Protein AF-A0A5S3YV05-F1 (afdb_monomer_lite)

Secondary structure (DSSP, 8-state):
-----PEEEEEE-------TT-EEEEEEEETTEE-GGG-EEEE--SGGGGSHHHHHHHHHHHHHHH-TTEEESEEETTEEE--SS-EEEEE-GGG---EEEEEEE-S--------------BTTSSGGG--TT-EEEETTTTEEEEEPSTTTHHHHT--SSTT-TTTSTTHHHHEEE-

Sequence (178 aa):
MILDEWQQISVLKQNRQLYVGDNVTAHFFTQEGEVEALQLNLNIAYNAMQTSQYWTRELANLINFHLPLVKVGKKALLGWEVGYGELPVFSHPSSGITQFELSYQCTAKPKARNSEAHTQNIYPQQPQNYQPGTKVWHQGTGRYYKCKAWPFSEYCRDISGDFEPGIGAMWEMAWEVC

Organism: NCBI:txid161398

Foldseek 3Di:
DDPDDWDFQFKLALPAFDDQQKKKKKWWAAPVGTDPVLIDIDGRHDDVCRGSQNVSLVVQVRNVVPPVQKHWADQDPVGHDRDTGIITITGHVVVNTRHMDMDMDDPPDPPPDDDDDDDQQAPPPPQVPQAQQDWHQYPVVRFIKGFHHPPLSVCSSDPPQLCRCPGHVNVVSTIDTD

Radius of gyration: 21.07 Å; chains: 1; bounding box: 61×34×48 Å

InterPro domains:
  IPR041029 N-acetylglucosamine binding protein A domain 2 [PF18416] (6-102)

Structure (mmCIF, N/CA/C/O backbone):
data_AF-A0A5S3YV05-F1
#
_entry.id   AF-A0A5S3YV05-F1
#
loop_
_atom_site.group_PDB
_atom_site.id
_atom_site.type_symbol
_atom_site.label_atom_id
_atom_site.label_alt_id
_atom_site.label_comp_id
_atom_site.label_asym_id
_atom_site.label_entity_id
_atom_site.label_seq_id
_atom_site.pdbx_PDB_ins_code
_atom_site.Cartn_x
_atom_site.Cartn_y
_atom_site.Cartn_z
_atom_site.occupancy
_atom_site.B_iso_or_equiv
_atom_site.auth_seq_id
_atom_site.auth_comp_id
_atom_site.auth_asym_id
_atom_site.auth_atom_id
_atom_site.pdbx_PDB_model_num
ATOM 1 N N . MET A 1 1 ? -28.454 10.988 23.174 1.00 36.25 1 MET A N 1
ATOM 2 C CA . MET A 1 1 ? -28.187 10.586 21.777 1.00 36.25 1 MET A CA 1
ATOM 3 C C . MET A 1 1 ? -26.715 10.818 21.527 1.00 36.25 1 MET A C 1
ATOM 5 O O . MET A 1 1 ? -26.320 11.967 21.429 1.00 36.25 1 MET A O 1
ATOM 9 N N . ILE A 1 2 ? -25.908 9.762 21.529 1.00 50.00 2 ILE A N 1
ATOM 10 C CA . ILE A 1 2 ? -24.488 9.838 21.172 1.00 50.00 2 ILE A CA 1
ATOM 11 C C . ILE A 1 2 ? -24.358 8.865 20.010 1.00 50.00 2 ILE A C 1
ATOM 13 O O . ILE A 1 2 ? -24.287 7.657 20.206 1.00 50.00 2 ILE A O 1
ATOM 17 N N . LEU A 1 3 ? -24.548 9.385 18.803 1.00 46.81 3 LEU A N 1
ATOM 18 C CA . LEU A 1 3 ? -24.515 8.617 17.568 1.00 46.81 3 LEU A CA 1
ATOM 19 C C . LEU A 1 3 ? -23.319 9.142 16.783 1.00 46.81 3 LEU A C 1
ATOM 21 O O . LEU A 1 3 ? -23.336 10.292 16.351 1.00 46.81 3 LEU A O 1
ATOM 25 N N . ASP A 1 4 ? -22.330 8.268 16.596 1.00 66.81 4 ASP A N 1
ATOM 26 C CA . ASP A 1 4 ? -21.280 8.380 15.577 1.00 66.81 4 ASP A CA 1
ATOM 27 C C . ASP A 1 4 ? -19.959 9.076 15.974 1.00 66.81 4 ASP A C 1
ATOM 29 O O . ASP A 1 4 ? -19.359 9.796 15.169 1.00 66.81 4 ASP A O 1
ATOM 33 N N . GLU A 1 5 ? -19.457 8.827 17.190 1.00 80.50 5 GLU A N 1
ATOM 34 C CA . GLU A 1 5 ? -18.072 9.174 17.546 1.00 80.50 5 GLU A CA 1
ATOM 35 C C . GLU A 1 5 ? -17.100 8.126 16.999 1.00 80.50 5 GLU A C 1
ATOM 37 O O . GLU A 1 5 ? -16.820 7.105 17.619 1.00 80.50 5 GLU A O 1
ATOM 42 N N . TRP A 1 6 ? -16.587 8.388 15.802 1.00 92.19 6 TRP A N 1
ATOM 43 C CA . TRP A 1 6 ? -15.417 7.703 15.267 1.00 92.19 6 TRP A CA 1
ATOM 44 C C . TRP A 1 6 ? -14.152 8.309 15.868 1.00 92.19 6 TRP A C 1
ATOM 46 O O . TRP A 1 6 ? -13.982 9.529 15.853 1.00 92.19 6 TRP A O 1
ATOM 56 N N . GLN A 1 7 ? -13.241 7.469 16.350 1.00 93.50 7 GLN A N 1
ATOM 57 C CA . GLN A 1 7 ? -11.974 7.918 16.915 1.00 93.50 7 GLN A CA 1
ATOM 58 C C . GLN A 1 7 ? -10.876 7.849 15.861 1.00 93.50 7 GLN A C 1
ATOM 60 O O . GLN A 1 7 ? -10.674 6.807 15.242 1.00 93.50 7 GLN A O 1
ATOM 65 N N . GLN A 1 8 ? -10.134 8.940 15.673 1.00 95.25 8 GLN A N 1
ATOM 66 C CA . GLN A 1 8 ? -8.934 8.906 14.844 1.00 95.25 8 GLN A CA 1
ATOM 67 C C . GLN A 1 8 ? -7.830 8.147 15.587 1.00 95.25 8 GLN A C 1
ATOM 69 O O . GLN A 1 8 ? -7.413 8.558 16.668 1.00 95.25 8 GLN A O 1
ATOM 74 N N . ILE A 1 9 ? -7.348 7.057 14.995 1.00 95.94 9 ILE A N 1
ATOM 75 C CA . ILE A 1 9 ? -6.298 6.203 15.570 1.00 95.94 9 ILE A CA 1
ATOM 76 C C . ILE A 1 9 ? -4.941 6.407 14.895 1.00 95.94 9 ILE A C 1
ATOM 78 O O . ILE A 1 9 ? -3.906 6.106 15.480 1.00 95.94 9 ILE A O 1
ATOM 82 N N . SER A 1 10 ? -4.922 6.904 13.654 1.00 95.56 10 SER A N 1
ATOM 83 C CA . SER A 1 10 ? -3.682 7.123 12.906 1.00 95.56 10 SER A CA 1
ATOM 84 C C . SER A 1 10 ? -3.892 8.056 11.708 1.00 95.56 10 SER A C 1
ATOM 86 O O . SER A 1 10 ? -4.988 8.569 11.464 1.00 95.56 10 SER A O 1
ATOM 88 N N . VAL A 1 11 ? -2.823 8.275 10.946 1.00 94.69 11 VAL A N 1
ATOM 89 C CA . VAL A 1 11 ? -2.841 8.903 9.622 1.00 94.69 11 VAL A CA 1
ATOM 90 C C . VAL A 1 11 ? -2.029 8.029 8.674 1.00 94.69 11 VAL A C 1
ATOM 92 O O . VAL A 1 11 ? -0.845 7.776 8.906 1.00 94.69 11 VAL A O 1
ATOM 95 N N . LEU A 1 12 ? -2.653 7.589 7.584 1.00 93.25 12 LEU A N 1
ATOM 96 C CA . LEU A 1 12 ? -1.990 6.882 6.500 1.00 93.25 12 LEU A CA 1
ATOM 97 C C . LEU A 1 12 ? -1.134 7.878 5.702 1.00 93.25 12 LEU A C 1
ATOM 99 O O . LEU A 1 12 ? -1.637 8.699 4.932 1.00 93.25 12 LEU A O 1
ATOM 103 N N . LYS A 1 13 ? 0.181 7.832 5.936 1.00 86.69 13 LYS A N 1
ATOM 104 C CA . LYS A 1 13 ? 1.150 8.781 5.372 1.00 86.69 13 LYS A CA 1
ATOM 105 C C . LYS A 1 13 ? 1.478 8.460 3.915 1.00 86.69 13 LYS A C 1
ATOM 107 O O . LYS A 1 13 ? 1.810 7.330 3.574 1.00 86.69 13 LYS A O 1
ATOM 112 N N . GLN A 1 14 ? 1.496 9.492 3.074 1.00 85.56 14 GLN A N 1
ATOM 113 C CA . GLN A 1 14 ? 1.828 9.401 1.647 1.00 85.56 14 GLN A CA 1
ATOM 114 C C . GLN A 1 14 ? 3.303 9.731 1.364 1.00 85.56 14 GLN A C 1
ATOM 116 O O . GLN A 1 14 ? 3.615 10.482 0.444 1.00 85.56 14 GLN A O 1
ATOM 121 N N . ASN A 1 15 ? 4.235 9.194 2.150 1.00 80.88 15 ASN A N 1
ATOM 122 C CA . ASN A 1 15 ? 5.655 9.577 2.093 1.00 80.88 15 ASN A CA 1
ATOM 123 C C . ASN A 1 15 ? 6.603 8.462 1.626 1.00 80.88 15 ASN A C 1
ATOM 125 O O . ASN A 1 15 ? 7.812 8.679 1.573 1.00 80.88 15 ASN A O 1
ATOM 129 N N . ARG A 1 16 ? 6.081 7.273 1.307 1.00 80.19 16 ARG A N 1
ATOM 130 C CA . ARG A 1 16 ? 6.894 6.123 0.905 1.00 80.19 16 ARG A CA 1
ATOM 131 C C . ARG A 1 16 ? 6.580 5.703 -0.522 1.00 80.19 16 ARG A C 1
ATOM 133 O O . ARG A 1 16 ? 5.457 5.308 -0.828 1.00 80.19 16 ARG A O 1
ATOM 140 N N . GLN A 1 17 ? 7.592 5.773 -1.376 1.00 80.00 17 GLN A N 1
ATOM 141 C CA . GLN A 1 17 ? 7.554 5.137 -2.685 1.00 80.00 17 GLN A CA 1
ATOM 142 C C . GLN A 1 17 ? 7.724 3.627 -2.516 1.00 80.00 17 GLN A C 1
ATOM 144 O O . GLN A 1 17 ? 8.589 3.173 -1.761 1.00 80.00 17 GLN A O 1
ATOM 149 N N . LEU A 1 18 ? 6.884 2.872 -3.214 1.00 83.81 18 LEU A N 1
ATOM 150 C CA . LEU A 1 18 ? 6.936 1.416 -3.286 1.00 83.81 18 LEU A CA 1
ATOM 151 C C . LEU A 1 18 ? 7.159 0.992 -4.728 1.00 83.81 18 LEU A C 1
ATOM 153 O O . LEU A 1 18 ? 7.133 1.824 -5.629 1.00 83.81 18 LEU A O 1
ATOM 157 N N . TYR A 1 19 ? 7.425 -0.286 -4.941 1.00 78.00 19 TYR A N 1
ATOM 158 C CA . TYR A 1 19 ? 7.817 -0.801 -6.243 1.00 78.00 19 TYR A CA 1
ATOM 159 C C . TYR A 1 19 ? 6.986 -2.015 -6.596 1.00 78.00 19 TYR A C 1
ATOM 161 O O . TYR A 1 19 ? 6.478 -2.707 -5.716 1.00 78.00 19 TYR A O 1
ATOM 169 N N . VAL A 1 20 ? 6.835 -2.258 -7.895 1.00 79.69 20 VAL A N 1
ATOM 170 C CA . VAL A 1 20 ? 6.055 -3.396 -8.376 1.00 79.69 20 VAL A CA 1
ATOM 171 C C . VAL A 1 20 ? 6.593 -4.695 -7.774 1.00 79.69 20 VAL A C 1
ATOM 173 O O . VAL A 1 20 ? 7.797 -4.946 -7.765 1.00 79.69 20 VAL A O 1
ATOM 176 N N . GLY A 1 21 ? 5.684 -5.502 -7.238 1.00 75.94 21 GLY A N 1
ATOM 177 C CA . GLY A 1 21 ? 5.967 -6.712 -6.481 1.00 75.94 21 GLY A CA 1
ATOM 178 C C . GLY A 1 21 ? 5.927 -6.522 -4.964 1.00 75.94 21 GLY A C 1
ATOM 179 O O . GLY A 1 21 ? 5.585 -7.483 -4.280 1.00 75.94 21 GLY A O 1
ATOM 180 N N . ASP A 1 22 ? 6.203 -5.327 -4.431 1.00 84.62 22 ASP A N 1
ATOM 181 C CA . ASP A 1 22 ? 6.125 -5.080 -2.986 1.00 84.62 22 ASP A CA 1
ATOM 182 C C . ASP A 1 22 ? 4.717 -5.404 -2.454 1.00 84.62 22 ASP A C 1
ATOM 184 O O . ASP A 1 22 ? 3.709 -5.181 -3.129 1.00 84.62 22 ASP A O 1
ATOM 188 N N . ASN A 1 23 ? 4.643 -5.901 -1.220 1.00 88.31 23 ASN A N 1
ATOM 189 C CA . ASN A 1 23 ? 3.383 -6.045 -0.495 1.00 88.31 23 ASN A CA 1
ATOM 190 C C . ASN A 1 23 ? 3.351 -5.097 0.700 1.00 88.31 23 ASN A C 1
ATOM 192 O O . ASN A 1 23 ? 4.313 -5.006 1.468 1.00 88.31 23 ASN A O 1
ATOM 196 N N . VAL A 1 24 ? 2.221 -4.422 0.875 1.00 94.56 24 VAL A N 1
ATOM 197 C CA . VAL A 1 24 ? 1.905 -3.624 2.060 1.00 94.56 24 VAL A CA 1
ATOM 198 C C . VAL A 1 24 ? 0.852 -4.371 2.855 1.00 94.56 24 VAL A C 1
ATOM 200 O O . VAL A 1 24 ? -0.216 -4.656 2.322 1.00 94.56 24 VAL A O 1
ATOM 203 N N . THR A 1 25 ? 1.126 -4.659 4.123 1.00 96.50 25 THR A N 1
ATOM 204 C CA . THR A 1 25 ? 0.118 -5.226 5.026 1.00 96.50 25 THR A CA 1
ATOM 205 C C . THR A 1 25 ? -0.360 -4.151 5.990 1.00 96.50 25 THR A C 1
ATOM 207 O O . THR A 1 25 ? 0.456 -3.497 6.639 1.00 96.50 25 THR A O 1
ATOM 210 N N . ALA A 1 26 ? -1.674 -3.964 6.072 1.00 97.81 26 ALA A N 1
ATOM 211 C CA . ALA A 1 26 ? -2.331 -3.185 7.111 1.00 97.81 26 ALA A CA 1
ATOM 212 C C . ALA A 1 26 ? -2.589 -4.067 8.333 1.00 97.81 26 ALA A C 1
ATOM 214 O O . ALA A 1 26 ? -3.220 -5.115 8.210 1.00 97.81 26 ALA A O 1
ATOM 215 N N . HIS A 1 27 ? -2.122 -3.613 9.492 1.00 98.00 27 HIS A N 1
ATOM 216 C CA . HIS A 1 27 ? -2.258 -4.280 10.782 1.00 98.00 27 HIS A CA 1
ATOM 217 C C . HIS A 1 27 ? -3.146 -3.447 11.704 1.00 98.00 27 HIS A C 1
ATOM 219 O O . HIS A 1 27 ? -3.032 -2.217 11.739 1.00 98.00 27 HIS A O 1
ATOM 225 N N . PHE A 1 28 ? -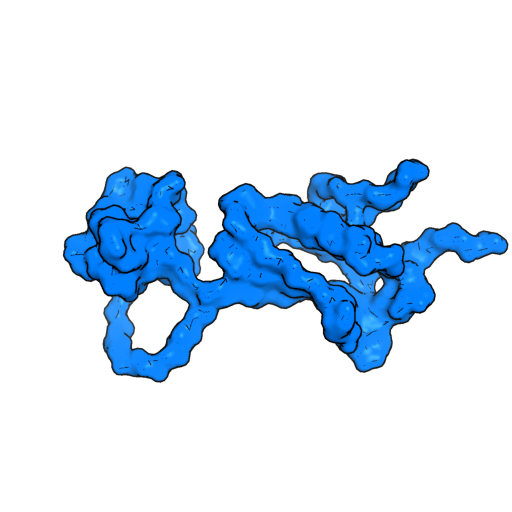4.007 -4.118 12.466 1.00 97.94 28 PHE A N 1
ATOM 226 C CA . PHE A 1 28 ? -4.937 -3.490 13.400 1.00 97.94 28 PHE A CA 1
ATOM 227 C C . PHE A 1 28 ? -4.796 -4.121 14.777 1.00 97.94 28 PHE A C 1
ATOM 229 O O . PHE A 1 28 ? -4.719 -5.343 14.905 1.00 97.94 28 PHE A O 1
ATOM 236 N N . PHE A 1 29 ? -4.783 -3.275 15.802 1.00 98.12 29 PHE A N 1
ATOM 237 C CA . PHE A 1 29 ? -4.514 -3.688 17.173 1.00 98.12 29 PHE A CA 1
ATOM 238 C C . PHE A 1 29 ? -5.624 -3.220 18.104 1.00 98.12 29 PHE A C 1
ATOM 240 O O . PHE A 1 29 ? -6.173 -2.127 17.949 1.00 98.12 29 PHE A O 1
ATOM 247 N N . THR A 1 30 ? -5.914 -4.069 19.078 1.00 97.12 30 THR A N 1
ATOM 248 C CA . THR A 1 30 ? -6.770 -3.811 20.238 1.00 97.12 30 THR A CA 1
ATOM 249 C C . THR A 1 30 ? -5.890 -3.657 21.481 1.00 97.12 30 THR A C 1
ATOM 251 O O . THR A 1 30 ? -4.660 -3.660 21.380 1.00 97.12 30 THR A O 1
ATOM 254 N N . GLN A 1 31 ? -6.483 -3.537 22.670 1.00 95.56 31 GLN A N 1
ATOM 255 C CA . GLN A 1 31 ? -5.700 -3.532 23.913 1.00 95.56 31 GLN A CA 1
ATOM 256 C C . GLN A 1 31 ? -5.025 -4.887 24.173 1.00 95.56 31 GLN A C 1
ATOM 258 O O . GLN A 1 31 ? -3.985 -4.946 24.825 1.00 95.56 31 GLN A O 1
ATOM 263 N N . GLU A 1 32 ? -5.589 -5.961 23.627 1.00 95.69 32 GLU A N 1
ATOM 264 C CA . GLU A 1 32 ? -5.102 -7.333 23.735 1.00 95.69 32 GLU A CA 1
ATOM 265 C C . GLU A 1 32 ? -3.962 -7.644 22.750 1.00 95.69 32 GLU A C 1
ATOM 267 O O . GLU A 1 32 ? -3.313 -8.683 22.866 1.00 95.69 32 GLU A O 1
ATOM 272 N N . GLY A 1 33 ? -3.695 -6.742 21.801 1.00 96.12 33 GLY A N 1
ATOM 273 C CA . GLY A 1 33 ? -2.671 -6.894 20.774 1.00 96.12 33 GLY A CA 1
ATOM 274 C C . GLY A 1 33 ? -3.245 -6.951 19.362 1.00 96.12 33 GLY A C 1
ATOM 275 O O . GLY A 1 33 ? -4.336 -6.444 19.083 1.00 96.12 33 GLY A O 1
ATOM 276 N N . GLU A 1 34 ? -2.465 -7.520 18.445 1.00 97.50 34 GLU A N 1
ATOM 277 C CA . GLU A 1 34 ? -2.820 -7.584 17.031 1.00 97.50 34 GLU A CA 1
ATOM 278 C C . GLU A 1 34 ? -4.007 -8.516 16.778 1.00 97.50 34 GLU A C 1
ATOM 280 O O . GLU A 1 34 ? -4.074 -9.623 17.310 1.00 97.50 34 GLU A O 1
ATOM 285 N N . VAL A 1 35 ? -4.918 -8.095 15.901 1.00 97.19 35 VAL A N 1
ATOM 286 C CA . VAL A 1 35 ? -6.006 -8.942 15.412 1.00 97.19 35 VAL A CA 1
ATOM 287 C C . VAL A 1 35 ? -5.667 -9.422 14.003 1.00 97.19 35 VAL A C 1
ATOM 289 O O . VAL A 1 35 ? -6.056 -8.800 13.014 1.00 97.19 35 VAL A O 1
ATOM 292 N N . GLU A 1 36 ? -4.953 -10.546 13.900 1.00 95.25 36 GLU A N 1
ATOM 293 C CA . GLU A 1 36 ? -4.469 -11.097 12.619 1.00 95.25 36 GLU A CA 1
ATOM 294 C C . GLU A 1 36 ? -5.584 -11.278 11.574 1.00 95.25 36 GLU A C 1
ATOM 296 O O . GLU A 1 36 ? -5.380 -11.035 10.387 1.00 95.25 36 GLU A O 1
ATOM 301 N N . ALA A 1 37 ? -6.796 -11.632 12.014 1.00 94.88 37 ALA A N 1
ATOM 302 C CA . ALA A 1 37 ? -7.958 -11.811 11.141 1.00 94.88 37 ALA A CA 1
ATOM 303 C C . ALA A 1 37 ? -8.409 -10.525 10.415 1.00 94.88 37 ALA A C 1
ATOM 305 O O . ALA A 1 37 ? -9.191 -10.608 9.469 1.00 94.88 37 ALA A O 1
ATOM 306 N N . LEU A 1 38 ? -7.950 -9.347 10.854 1.00 96.56 38 LEU A N 1
ATOM 307 C CA . LEU A 1 38 ? -8.251 -8.056 10.228 1.00 96.56 38 LEU A CA 1
ATOM 308 C C . LEU A 1 38 ? -7.137 -7.565 9.297 1.00 96.56 38 LEU A C 1
ATOM 310 O O . LEU A 1 38 ? -7.269 -6.483 8.721 1.00 96.56 38 LEU A O 1
ATOM 314 N N . GLN A 1 39 ? -6.046 -8.321 9.145 1.00 97.56 39 GLN A N 1
ATOM 315 C CA . GLN A 1 39 ? -4.966 -7.934 8.248 1.00 97.56 39 GLN A CA 1
ATOM 316 C C . GLN A 1 39 ? -5.451 -7.849 6.800 1.00 97.56 39 GLN A C 1
ATOM 318 O O . GLN A 1 39 ? -6.141 -8.735 6.295 1.00 97.56 39 GLN A O 1
ATOM 323 N N . LEU A 1 40 ? -5.020 -6.801 6.101 1.00 97.62 40 LEU A N 1
ATOM 324 C CA . LEU A 1 40 ? -5.272 -6.631 4.671 1.00 97.62 40 LEU A CA 1
ATOM 325 C C . LEU A 1 40 ? -3.950 -6.461 3.936 1.00 97.62 40 LEU A C 1
ATOM 327 O O . LEU A 1 40 ? -3.124 -5.641 4.330 1.00 97.62 40 LEU A O 1
ATOM 331 N N . ASN A 1 41 ? -3.760 -7.220 2.859 1.00 95.81 41 ASN A N 1
ATOM 332 C CA . ASN A 1 41 ? -2.568 -7.148 2.021 1.00 95.81 41 ASN A CA 1
ATOM 333 C C . ASN A 1 41 ? -2.875 -6.437 0.700 1.00 95.81 41 ASN A C 1
ATOM 335 O O . ASN A 1 41 ? -3.808 -6.809 -0.010 1.00 95.81 41 ASN A O 1
ATOM 339 N N . LEU A 1 42 ? -2.052 -5.450 0.357 1.00 95.88 42 LEU A N 1
ATOM 340 C CA . LEU A 1 42 ? -2.055 -4.774 -0.932 1.00 95.88 42 LEU A CA 1
ATOM 341 C C . LEU A 1 42 ? -0.759 -5.092 -1.674 1.00 95.88 42 LEU A C 1
ATOM 343 O O . LEU A 1 42 ? 0.323 -4.694 -1.241 1.00 95.88 42 LEU A O 1
ATOM 347 N N . ASN A 1 43 ? -0.883 -5.760 -2.818 1.00 92.56 43 ASN A N 1
ATOM 348 C CA . ASN A 1 43 ? 0.227 -5.956 -3.740 1.00 92.56 43 ASN A CA 1
ATOM 349 C C . ASN A 1 43 ? 0.378 -4.747 -4.669 1.00 92.56 43 ASN A C 1
ATOM 351 O O . ASN A 1 43 ? -0.593 -4.295 -5.277 1.00 92.56 43 ASN A O 1
ATOM 355 N N . ILE A 1 44 ? 1.601 -4.242 -4.810 1.00 88.81 44 ILE A N 1
ATOM 356 C CA . ILE A 1 44 ? 1.925 -3.206 -5.789 1.00 88.81 44 ILE A CA 1
ATOM 357 C C . ILE A 1 44 ? 2.073 -3.886 -7.150 1.00 88.81 44 ILE A C 1
ATOM 359 O O . ILE A 1 44 ? 3.127 -4.419 -7.477 1.00 88.81 44 ILE A O 1
ATOM 363 N N . ALA A 1 45 ? 1.002 -3.904 -7.939 1.00 81.75 45 ALA A N 1
ATOM 364 C CA . ALA A 1 45 ? 0.951 -4.713 -9.158 1.00 81.75 45 ALA A CA 1
ATOM 365 C C . ALA A 1 45 ? 1.394 -3.971 -10.435 1.00 81.75 45 ALA A C 1
ATOM 367 O O . ALA A 1 45 ? 1.724 -4.614 -11.427 1.00 81.75 45 ALA A O 1
ATOM 368 N N . TYR A 1 46 ? 1.389 -2.633 -10.443 1.00 78.38 46 TYR A N 1
ATOM 369 C CA . TYR A 1 46 ? 1.691 -1.832 -11.639 1.00 78.38 46 TYR A CA 1
ATOM 370 C C . TYR A 1 46 ? 2.302 -0.461 -11.316 1.00 78.38 46 TYR A C 1
ATOM 372 O O . TYR A 1 46 ? 2.194 0.048 -10.201 1.00 78.38 46 TYR A O 1
ATOM 380 N N . ASN A 1 47 ? 2.915 0.165 -12.326 1.00 73.44 47 ASN A N 1
ATOM 381 C CA . ASN A 1 47 ? 3.766 1.353 -12.181 1.00 73.44 47 ASN A CA 1
ATOM 382 C C . ASN A 1 47 ? 3.110 2.552 -11.503 1.00 73.44 47 ASN A C 1
ATOM 384 O O . ASN A 1 47 ? 3.743 3.201 -10.675 1.00 73.44 47 ASN A O 1
ATOM 388 N N . ALA A 1 48 ? 1.838 2.830 -11.786 1.00 80.00 48 ALA A N 1
ATOM 389 C CA . ALA A 1 48 ? 1.160 3.939 -11.123 1.00 80.00 48 ALA A CA 1
ATOM 390 C C . ALA A 1 48 ? 1.072 3.728 -9.600 1.00 80.00 48 ALA A C 1
ATOM 392 O O . ALA A 1 48 ? 1.238 4.684 -8.854 1.00 80.00 48 ALA A O 1
ATOM 393 N N . MET A 1 49 ? 0.922 2.493 -9.104 1.00 84.06 49 MET A N 1
ATOM 394 C CA . MET A 1 49 ? 0.892 2.232 -7.657 1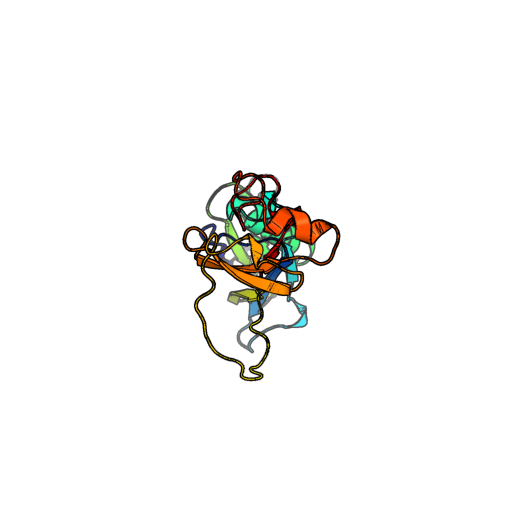.00 84.06 49 MET A CA 1
ATOM 395 C C . MET A 1 49 ? 2.233 2.479 -6.961 1.00 84.06 49 MET A C 1
ATOM 397 O O . MET A 1 49 ? 2.270 2.535 -5.739 1.00 84.06 49 MET A O 1
ATOM 401 N N . GLN A 1 50 ? 3.335 2.652 -7.690 1.00 83.44 50 GLN A N 1
ATOM 402 C CA . GLN A 1 50 ? 4.627 2.927 -7.068 1.00 83.44 50 GLN A CA 1
ATOM 403 C C . GLN A 1 50 ? 4.635 4.278 -6.333 1.00 83.44 50 GLN A C 1
ATOM 405 O O . GLN A 1 50 ? 5.251 4.421 -5.272 1.00 83.44 50 GLN A O 1
ATOM 410 N N . THR A 1 51 ? 3.910 5.279 -6.850 1.00 85.19 51 THR A N 1
ATOM 411 C CA . THR A 1 51 ? 3.790 6.584 -6.185 1.00 85.19 51 THR A CA 1
ATOM 412 C C . THR A 1 51 ? 2.944 6.474 -4.922 1.00 85.19 51 THR A C 1
ATOM 414 O O . THR A 1 51 ? 1.847 5.912 -4.940 1.00 85.19 51 THR A O 1
ATOM 417 N N . SER A 1 52 ? 3.415 7.102 -3.843 1.00 88.12 52 SER A N 1
ATOM 418 C CA . SER A 1 52 ? 2.786 7.048 -2.521 1.00 88.12 52 SER A CA 1
ATOM 419 C C . SER A 1 52 ? 1.293 7.365 -2.523 1.00 88.12 52 SER A C 1
ATOM 421 O O . SER A 1 52 ? 0.506 6.653 -1.903 1.00 88.12 52 SER A O 1
ATOM 423 N N . GLN A 1 53 ? 0.885 8.388 -3.269 1.00 90.31 53 GLN A N 1
ATOM 424 C CA . GLN A 1 53 ? -0.512 8.805 -3.379 1.00 90.31 53 GLN A CA 1
ATOM 425 C C . GLN A 1 53 ? -1.442 7.720 -3.945 1.00 90.31 53 GLN A C 1
ATOM 427 O O . GLN A 1 53 ? -2.606 7.654 -3.562 1.00 90.31 53 GLN A O 1
ATOM 432 N N . TYR A 1 54 ? -0.950 6.871 -4.853 1.00 91.88 54 TYR A N 1
ATOM 433 C CA . TYR A 1 54 ? -1.785 5.889 -5.540 1.00 91.88 54 TYR A CA 1
ATOM 434 C C . TYR A 1 54 ? -1.981 4.640 -4.686 1.00 91.88 54 TYR A C 1
ATOM 436 O O . TYR A 1 54 ? -3.125 4.261 -4.439 1.00 91.88 54 TYR A O 1
ATOM 444 N N . TRP A 1 55 ? -0.908 4.033 -4.165 1.00 92.69 55 TRP A N 1
ATOM 445 C CA . TRP A 1 55 ? -1.077 2.836 -3.334 1.00 92.69 55 TRP A CA 1
ATOM 446 C C . TRP A 1 55 ? -1.750 3.141 -1.997 1.00 92.69 55 TRP A C 1
ATOM 448 O O . TRP A 1 55 ? -2.532 2.325 -1.523 1.00 92.69 55 TRP A O 1
ATOM 458 N N . THR A 1 56 ? -1.505 4.310 -1.390 1.00 95.31 56 THR A N 1
ATOM 459 C CA . THR A 1 56 ? -2.181 4.668 -0.128 1.00 95.31 56 THR A CA 1
ATOM 460 C C . THR A 1 56 ? -3.683 4.830 -0.324 1.00 95.31 56 THR A C 1
ATOM 462 O O . THR A 1 56 ? -4.460 4.412 0.531 1.00 95.31 56 THR A O 1
ATOM 465 N N . ARG A 1 57 ? -4.107 5.386 -1.464 1.00 95.31 57 ARG A N 1
ATOM 466 C CA . ARG A 1 57 ? -5.524 5.504 -1.804 1.00 95.31 57 ARG A CA 1
ATOM 467 C C . ARG A 1 57 ? -6.166 4.141 -2.037 1.00 95.31 57 ARG A C 1
ATOM 469 O O . ARG A 1 57 ? -7.259 3.909 -1.531 1.00 95.31 57 ARG A O 1
ATOM 476 N N . GLU A 1 58 ? -5.481 3.227 -2.721 1.00 95.44 58 GLU A N 1
ATOM 477 C CA . GLU A 1 58 ? -6.021 1.873 -2.878 1.00 95.44 58 GLU A CA 1
ATOM 478 C C . GLU A 1 58 ? -6.038 1.071 -1.589 1.00 95.44 58 GLU A C 1
ATOM 480 O O . GLU A 1 58 ? -7.002 0.351 -1.338 1.00 95.44 58 GLU A O 1
ATOM 485 N N . LEU A 1 59 ? -5.057 1.263 -0.709 1.00 97.00 59 LEU A N 1
ATOM 486 C CA . LEU A 1 59 ? -5.106 0.671 0.620 1.00 97.00 59 LEU A CA 1
ATOM 487 C C . LEU A 1 59 ? -6.293 1.213 1.430 1.00 97.00 59 LEU A C 1
ATOM 489 O O . LEU A 1 59 ? -6.989 0.447 2.091 1.00 97.00 59 LEU A O 1
ATOM 493 N N . ALA A 1 60 ? -6.559 2.519 1.349 1.00 97.56 60 ALA A N 1
ATOM 494 C CA . ALA A 1 60 ? -7.713 3.141 1.991 1.00 97.56 60 ALA A CA 1
ATOM 495 C C . ALA A 1 60 ? -9.044 2.581 1.464 1.00 97.56 60 ALA A C 1
ATOM 497 O O . ALA A 1 60 ? -9.925 2.253 2.259 1.00 97.56 60 ALA A O 1
ATOM 498 N N . ASN A 1 61 ? -9.179 2.417 0.144 1.00 95.94 61 ASN A N 1
ATOM 499 C CA . ASN A 1 61 ? -10.351 1.792 -0.471 1.00 95.94 61 ASN A CA 1
ATOM 500 C C . ASN A 1 61 ? -10.526 0.337 -0.012 1.00 95.94 61 ASN A C 1
ATOM 502 O O . ASN A 1 61 ? -11.629 -0.052 0.374 1.00 95.94 61 ASN A O 1
ATOM 506 N N . LEU A 1 62 ? -9.439 -0.443 0.013 1.00 97.31 62 LEU A N 1
ATOM 507 C CA . LEU A 1 62 ? -9.437 -1.832 0.473 1.00 97.31 62 LEU A CA 1
ATOM 508 C C . LEU A 1 62 ? -9.903 -1.944 1.935 1.00 97.31 62 LEU A C 1
ATOM 510 O O . LEU A 1 62 ? -10.777 -2.752 2.246 1.00 97.31 62 LEU A O 1
ATOM 514 N N . ILE A 1 63 ? -9.377 -1.087 2.818 1.00 97.62 63 ILE A N 1
ATOM 515 C CA . ILE A 1 63 ? -9.797 -1.004 4.225 1.00 97.62 63 ILE A CA 1
ATOM 516 C C . ILE A 1 63 ? -11.280 -0.638 4.326 1.00 97.62 63 ILE A C 1
ATOM 518 O O . ILE A 1 63 ? -12.037 -1.326 5.009 1.00 97.62 63 ILE A O 1
ATOM 522 N N . ASN A 1 64 ? -11.714 0.413 3.626 1.00 96.19 64 ASN A N 1
ATOM 523 C CA . ASN A 1 64 ? -13.094 0.894 3.686 1.00 96.19 64 ASN A CA 1
ATOM 524 C C . ASN A 1 64 ? -14.110 -0.152 3.225 1.00 96.19 64 ASN A C 1
ATOM 526 O O . ASN A 1 64 ? -15.222 -0.175 3.762 1.00 96.19 64 ASN A O 1
AT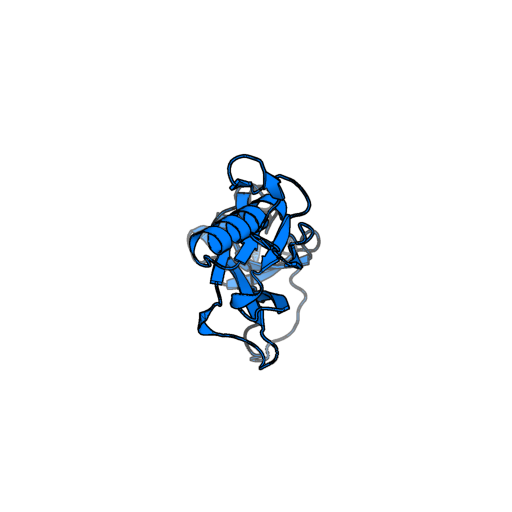OM 530 N N . PHE A 1 65 ? -13.721 -0.983 2.256 1.00 95.81 65 PHE A N 1
ATOM 531 C CA . PHE A 1 65 ? -14.538 -2.048 1.693 1.00 95.81 65 PHE A CA 1
ATOM 532 C C . PHE A 1 65 ? -14.642 -3.265 2.623 1.00 95.81 65 PHE A C 1
ATOM 534 O O . PHE A 1 65 ? -15.740 -3.777 2.827 1.00 95.81 65 PHE A O 1
ATOM 541 N N . HIS A 1 66 ? -13.530 -3.719 3.211 1.00 96.75 66 HIS A N 1
ATOM 542 C CA . HIS A 1 66 ? -13.509 -4.959 3.997 1.00 96.75 66 HIS A CA 1
ATOM 543 C C . HIS A 1 66 ? -13.782 -4.772 5.493 1.00 96.75 66 HIS A C 1
ATOM 545 O O . HIS A 1 66 ? -14.252 -5.706 6.141 1.00 96.75 66 HIS A O 1
ATOM 551 N N . LEU A 1 67 ? -13.509 -3.591 6.054 1.00 96.06 67 LEU A N 1
ATOM 552 C CA . LEU A 1 67 ? -13.622 -3.338 7.489 1.00 96.06 67 LEU A CA 1
ATOM 553 C C . LEU A 1 67 ? -14.761 -2.345 7.767 1.00 96.06 67 LEU A C 1
ATOM 555 O O . LEU A 1 67 ? -14.591 -1.133 7.618 1.00 96.06 67 LEU A O 1
ATOM 559 N N . PRO A 1 68 ? -15.951 -2.804 8.197 1.00 93.69 68 PRO A N 1
ATOM 560 C CA . PRO A 1 68 ? -17.087 -1.911 8.419 1.00 93.69 68 PRO A CA 1
ATOM 561 C C . PRO A 1 68 ? -16.852 -0.931 9.575 1.00 93.69 68 PRO A C 1
ATOM 563 O O . PRO A 1 68 ? -17.332 0.196 9.503 1.00 93.69 68 PRO A O 1
ATOM 566 N N . LEU A 1 69 ? -16.079 -1.334 10.591 1.00 95.38 69 LEU A N 1
ATOM 567 C CA . LEU A 1 69 ? -15.786 -0.546 11.796 1.00 95.38 69 LEU A CA 1
ATOM 568 C C . LEU A 1 69 ? -14.447 0.212 11.738 1.00 95.38 69 LEU A C 1
ATOM 570 O O . LEU A 1 69 ? -14.013 0.763 12.749 1.00 95.38 69 LEU A O 1
ATOM 574 N N . VAL A 1 70 ? -13.806 0.254 10.567 1.00 96.81 70 VAL A N 1
ATOM 575 C CA . VAL A 1 70 ? -12.625 1.082 10.289 1.00 96.81 70 VAL A CA 1
ATOM 576 C C . VAL A 1 70 ? -12.908 1.928 9.052 1.00 96.81 70 VAL A C 1
ATOM 578 O O . VAL A 1 70 ? -13.509 1.450 8.084 1.00 96.81 70 VAL A O 1
ATOM 581 N N . LYS A 1 71 ? -12.510 3.200 9.079 1.00 96.62 71 LYS A N 1
ATOM 582 C CA . LYS A 1 71 ? -12.669 4.112 7.944 1.00 96.62 71 LYS A CA 1
ATOM 583 C C . LYS A 1 71 ? -11.410 4.929 7.711 1.00 96.62 71 LYS A C 1
ATOM 585 O O . LYS A 1 71 ? -10.812 5.445 8.646 1.00 96.62 71 LYS A O 1
ATOM 590 N N . VAL A 1 72 ? -11.011 5.045 6.452 1.00 97.00 72 VAL A N 1
ATOM 591 C CA . VAL A 1 72 ? -9.861 5.831 6.011 1.00 97.00 72 VAL A CA 1
ATOM 592 C C . VAL A 1 72 ? -10.351 6.953 5.112 1.00 97.00 72 VAL A C 1
ATOM 594 O O . VAL A 1 72 ? -11.069 6.702 4.144 1.00 97.00 72 VAL A O 1
ATOM 597 N N . GLY A 1 73 ? -9.958 8.185 5.427 1.00 94.69 73 GLY A N 1
ATOM 598 C CA . GLY A 1 73 ? -10.380 9.383 4.710 1.00 94.69 73 GLY A CA 1
ATOM 599 C C . GLY A 1 73 ? -11.106 10.384 5.604 1.00 94.69 73 GLY A C 1
ATOM 600 O O . GLY A 1 73 ? -10.979 10.362 6.827 1.00 94.69 73 GLY A O 1
ATOM 601 N N . LYS A 1 74 ? -11.841 11.307 4.984 1.00 91.81 74 LYS A N 1
ATOM 602 C CA . LYS A 1 74 ? -12.564 12.378 5.684 1.00 91.81 74 LYS A CA 1
ATOM 603 C C . LYS A 1 74 ? -14.059 12.079 5.695 1.00 91.81 74 LYS A C 1
ATOM 605 O O . LYS A 1 74 ? -14.601 11.566 4.719 1.00 91.81 74 LYS A O 1
ATOM 610 N N . LYS A 1 75 ? -14.728 12.423 6.796 1.00 87.12 75 LYS A N 1
ATOM 611 C CA . LYS A 1 75 ? -16.187 12.342 6.905 1.00 87.12 75 LYS A CA 1
ATOM 612 C C . LYS A 1 75 ? -16.814 13.533 6.173 1.00 87.12 75 LYS A C 1
ATOM 614 O O . LYS A 1 75 ? -16.576 14.680 6.547 1.00 87.12 75 LYS A O 1
ATOM 619 N N . ALA A 1 76 ? -17.589 13.250 5.134 1.00 85.94 76 ALA A N 1
ATOM 620 C CA . ALA A 1 76 ? -18.342 14.203 4.329 1.00 85.94 76 ALA A CA 1
ATOM 621 C C . ALA A 1 76 ? -19.857 14.008 4.526 1.00 85.94 76 ALA A C 1
ATOM 623 O O . ALA A 1 76 ? -20.301 13.106 5.240 1.00 85.94 76 ALA A O 1
ATOM 624 N N . LEU A 1 77 ? -20.668 14.861 3.889 1.00 84.69 77 LEU A N 1
ATOM 625 C CA . LEU A 1 77 ? -22.130 14.842 4.030 1.00 84.69 77 LEU A CA 1
ATOM 626 C C . LEU A 1 77 ? -22.757 13.519 3.556 1.00 84.69 77 LEU A C 1
ATOM 628 O O . LEU A 1 77 ? -23.731 13.058 4.143 1.00 84.69 77 LEU A O 1
ATOM 632 N N . LEU A 1 78 ? -22.197 12.919 2.502 1.00 86.12 78 LEU A N 1
ATOM 633 C CA . LEU A 1 78 ? -22.706 11.690 1.883 1.00 86.12 78 LEU A CA 1
ATOM 634 C C . LEU A 1 78 ? -22.030 10.414 2.409 1.00 86.12 78 LEU A C 1
ATOM 636 O O . LEU A 1 78 ? -22.377 9.318 1.974 1.00 86.12 78 LEU A O 1
ATOM 640 N N . GLY A 1 79 ? -21.080 10.538 3.337 1.00 85.75 79 GLY A N 1
ATOM 641 C CA . GLY A 1 79 ? -20.330 9.413 3.884 1.00 85.75 79 GLY A CA 1
ATOM 642 C C . GLY A 1 79 ? -18.831 9.680 3.946 1.00 85.75 79 GLY A C 1
ATOM 643 O O . GLY A 1 79 ? -18.386 10.819 4.041 1.00 85.75 79 GLY A O 1
ATOM 644 N N . TRP A 1 80 ? -18.045 8.609 3.934 1.00 88.75 80 TRP A N 1
ATOM 645 C CA . TRP A 1 80 ? -16.588 8.683 4.000 1.00 88.75 80 TRP A CA 1
ATOM 646 C C . TRP A 1 80 ? -15.986 8.845 2.609 1.00 88.75 80 TRP A C 1
ATOM 648 O O . TRP A 1 80 ? -16.296 8.073 1.704 1.00 88.75 80 TRP A O 1
ATOM 658 N N . GLU A 1 81 ? -15.094 9.819 2.458 1.00 91.50 81 GLU A N 1
ATOM 659 C CA . GLU A 1 81 ? -14.430 10.121 1.194 1.00 91.50 81 GLU A CA 1
ATOM 660 C C . GLU A 1 81 ? -12.917 9.921 1.305 1.00 91.50 81 GLU A C 1
ATOM 662 O O . GLU A 1 81 ? -12.256 10.450 2.208 1.00 91.50 81 GLU A O 1
ATOM 667 N N . VAL A 1 82 ? -12.353 9.186 0.344 1.00 94.00 82 VAL A N 1
ATOM 668 C CA . VAL A 1 82 ? -10.905 9.006 0.207 1.00 94.00 82 VAL A CA 1
ATOM 669 C C . VAL A 1 82 ? -10.357 10.102 -0.707 1.00 94.00 82 VAL A C 1
ATOM 671 O O . VAL A 1 82 ? -10.456 10.029 -1.931 1.00 94.00 82 VAL A O 1
ATOM 674 N N . GLY A 1 83 ? -9.818 11.155 -0.094 1.00 84.06 83 GLY A N 1
ATOM 675 C CA . GLY A 1 83 ? -9.298 12.326 -0.799 1.00 84.06 83 GLY A CA 1
ATOM 676 C C . GLY A 1 83 ? -7.845 12.198 -1.271 1.00 84.06 83 GLY A C 1
ATOM 677 O O . GLY A 1 83 ? -7.220 11.141 -1.212 1.00 84.06 83 GLY A O 1
ATOM 678 N N . TYR A 1 84 ? -7.301 13.330 -1.717 1.00 78.56 84 TYR A N 1
ATOM 679 C CA . TYR A 1 84 ? -5.873 13.516 -1.975 1.00 78.56 84 TYR A CA 1
ATOM 680 C C . TYR A 1 84 ? -5.196 14.146 -0.743 1.00 78.56 84 TYR A C 1
ATOM 682 O O . TYR A 1 84 ? -5.803 14.984 -0.070 1.00 78.56 84 TYR A O 1
ATOM 690 N N . GLY A 1 85 ? -3.944 13.770 -0.458 1.00 80.44 85 GLY A N 1
ATOM 691 C CA . GLY A 1 85 ? -3.193 14.233 0.715 1.00 80.44 85 GLY A CA 1
ATOM 692 C C . GLY A 1 85 ? -3.299 13.288 1.914 1.00 80.44 85 GLY A C 1
ATOM 693 O O . GLY A 1 85 ? -3.477 12.085 1.753 1.00 80.44 85 GLY A O 1
ATOM 694 N N . GLU A 1 86 ? -3.154 13.814 3.131 1.00 83.06 86 GLU A N 1
ATOM 695 C CA . GLU A 1 86 ? -3.226 12.988 4.341 1.00 83.06 86 GLU A CA 1
ATOM 696 C C . GLU A 1 86 ? -4.565 12.249 4.446 1.00 83.06 86 GLU A C 1
ATOM 698 O O . GLU A 1 86 ? -5.636 12.840 4.278 1.00 83.06 86 GLU A O 1
ATOM 703 N N . LEU A 1 87 ? -4.483 10.951 4.744 1.00 94.44 87 LEU A N 1
ATOM 704 C CA . LEU A 1 87 ? -5.621 10.049 4.865 1.00 94.44 87 LEU A CA 1
ATOM 705 C C . LEU A 1 87 ? -5.755 9.608 6.330 1.00 94.44 87 LEU A C 1
ATOM 707 O O . LEU A 1 87 ? -5.094 8.654 6.743 1.00 94.44 87 LEU A O 1
ATOM 711 N N . PRO A 1 88 ? -6.563 10.300 7.152 1.00 95.81 88 PRO A N 1
ATOM 712 C CA . PRO A 1 88 ? -6.785 9.895 8.533 1.00 95.81 88 PRO A CA 1
ATOM 713 C C . PRO A 1 88 ? -7.419 8.505 8.600 1.00 95.81 88 PRO A C 1
ATOM 715 O O . PRO A 1 88 ? -8.244 8.157 7.755 1.00 95.81 88 PRO A O 1
ATOM 718 N N . VAL A 1 89 ? -7.044 7.727 9.612 1.00 97.25 89 VAL A N 1
ATOM 719 C CA . VAL A 1 89 ? -7.601 6.399 9.884 1.00 97.25 89 VAL A CA 1
ATOM 720 C C . VAL A 1 89 ? -8.413 6.482 11.164 1.00 97.25 89 VAL A C 1
ATOM 722 O O . VAL A 1 89 ? -7.896 6.888 12.207 1.00 97.25 89 VAL A O 1
ATOM 725 N N . PHE A 1 90 ? -9.674 6.084 11.078 1.00 97.00 90 PHE A N 1
ATOM 726 C CA . PHE A 1 90 ? -10.632 6.086 12.167 1.00 97.00 90 PHE A CA 1
ATOM 727 C C . PHE A 1 90 ? -11.100 4.671 12.496 1.00 97.00 90 PHE A C 1
ATOM 729 O O . PHE A 1 90 ? -11.297 3.855 11.594 1.00 97.00 90 PHE A O 1
ATOM 736 N N . SER A 1 91 ? -11.355 4.407 13.774 1.00 96.38 91 SER A N 1
ATOM 737 C CA . SER A 1 91 ? -12.059 3.213 14.242 1.00 96.38 91 SER A CA 1
ATOM 738 C C . SER A 1 91 ? -13.348 3.592 14.965 1.00 96.38 91 SER A C 1
ATOM 740 O O . SER A 1 91 ? -13.467 4.657 15.578 1.00 96.38 91 SER A O 1
ATOM 742 N N . HIS A 1 92 ? -14.344 2.715 14.878 1.00 95.25 92 HIS A N 1
ATOM 743 C CA . HIS A 1 92 ? -15.538 2.822 15.702 1.00 95.25 92 HIS A CA 1
ATOM 744 C C . HIS A 1 92 ? -15.239 2.245 17.100 1.00 95.25 92 HIS A C 1
ATOM 746 O O . HIS A 1 92 ? -14.678 1.145 17.169 1.00 95.25 92 HIS A O 1
ATOM 752 N N . PRO A 1 93 ? -15.641 2.892 18.212 1.00 92.56 93 PRO A N 1
ATOM 753 C CA . PRO A 1 93 ? -15.316 2.441 19.570 1.00 92.56 93 PRO A CA 1
ATOM 754 C C . PRO A 1 93 ? -15.721 0.993 19.869 1.00 92.56 93 PRO A C 1
ATOM 756 O O . PRO A 1 93 ? -15.014 0.279 20.574 1.00 92.56 93 PRO A O 1
ATOM 759 N N . SER A 1 94 ? -16.820 0.513 19.274 1.00 93.12 94 SER A N 1
ATOM 760 C CA . SER A 1 94 ? -17.274 -0.877 19.445 1.00 93.12 94 SER A CA 1
ATOM 761 C C . SER A 1 94 ? -16.345 -1.931 18.833 1.00 93.12 94 SER A C 1
ATOM 763 O O . SER A 1 94 ? -16.547 -3.114 19.080 1.00 93.12 94 SER A O 1
ATOM 765 N N . SER A 1 95 ? -15.380 -1.536 17.996 1.00 94.44 95 SER A N 1
ATOM 766 C CA . SER A 1 95 ? -14.385 -2.458 17.438 1.00 94.44 95 SER A CA 1
ATOM 767 C C . SER A 1 95 ? -13.285 -2.821 18.433 1.00 94.44 95 SER A C 1
ATOM 769 O O . SER A 1 95 ? -12.599 -3.815 18.227 1.00 94.44 95 SER A O 1
ATOM 771 N N . GLY A 1 96 ? -13.072 -1.996 19.466 1.00 95.38 96 GLY A N 1
ATOM 772 C CA . GLY A 1 96 ? -11.909 -2.101 20.349 1.00 95.38 96 GLY A CA 1
ATOM 773 C C . GLY A 1 96 ? -10.568 -1.770 19.678 1.00 95.38 96 GLY A C 1
ATOM 774 O O . GLY A 1 96 ? -9.540 -1.829 20.346 1.00 95.38 96 GLY A O 1
ATOM 775 N N . ILE A 1 97 ? -10.548 -1.417 18.385 1.00 97.19 97 ILE A N 1
ATOM 776 C CA . ILE A 1 97 ? -9.320 -1.122 17.639 1.00 97.19 97 ILE A CA 1
ATOM 777 C C . ILE A 1 97 ? -8.794 0.251 18.052 1.00 97.19 97 ILE A C 1
ATOM 779 O O . ILE A 1 97 ? -9.474 1.266 17.887 1.00 97.19 97 ILE A O 1
ATOM 783 N N . THR A 1 98 ? -7.557 0.285 18.533 1.00 96.62 98 THR A N 1
ATOM 784 C CA . THR A 1 98 ? -6.890 1.485 19.051 1.00 96.62 98 THR A CA 1
ATOM 785 C C . THR A 1 98 ? -5.697 1.915 18.207 1.00 96.62 98 THR A C 1
ATOM 787 O O . THR A 1 98 ? -5.295 3.074 18.285 1.00 96.62 98 THR A O 1
ATOM 790 N N . GLN A 1 99 ? -5.136 1.019 17.389 1.00 97.19 99 GLN A N 1
ATOM 791 C CA . GLN A 1 99 ? -3.907 1.284 16.646 1.00 97.19 99 GLN A CA 1
ATOM 792 C C . GLN A 1 99 ? -3.915 0.635 15.259 1.00 97.19 99 GLN A C 1
ATOM 794 O O . GLN A 1 99 ? -4.530 -0.407 15.024 1.00 97.19 99 GLN A O 1
ATOM 799 N N . PHE A 1 100 ? -3.231 1.310 14.336 1.00 97.00 100 PHE A N 1
ATOM 800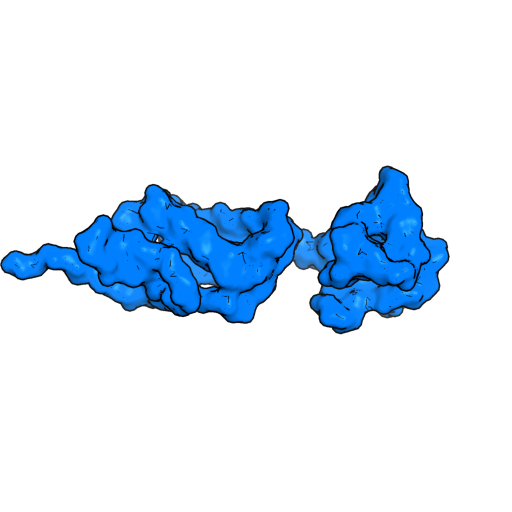 C CA . PHE A 1 100 ? -3.066 0.936 12.938 1.00 97.00 100 PHE A CA 1
ATOM 801 C C . PHE A 1 100 ? -1.597 1.075 12.551 1.00 97.00 100 PHE A C 1
ATOM 803 O O . PHE A 1 100 ? -1.010 2.146 12.733 1.00 97.00 100 PHE A O 1
ATOM 810 N N . GLU A 1 101 ? -1.034 0.019 11.972 1.00 95.44 101 GLU A N 1
ATOM 811 C CA . GLU A 1 101 ? 0.342 0.006 11.483 1.00 95.44 101 GLU A CA 1
ATOM 812 C C . GLU A 1 101 ? 0.447 -0.595 10.085 1.00 95.44 101 GLU A C 1
ATOM 814 O O . GLU A 1 101 ? -0.421 -1.344 9.635 1.00 95.44 101 GLU A O 1
ATOM 819 N N . LEU A 1 102 ? 1.545 -0.271 9.401 1.00 94.19 102 LEU A N 1
ATOM 820 C CA . LEU A 1 102 ? 1.888 -0.850 8.111 1.00 94.19 102 LEU A CA 1
ATOM 821 C C . LEU A 1 102 ? 3.184 -1.640 8.209 1.00 94.19 102 LEU A C 1
ATOM 823 O O . LEU A 1 102 ? 4.204 -1.098 8.642 1.00 94.19 102 LEU A O 1
ATOM 827 N N . SER A 1 103 ? 3.168 -2.865 7.693 1.00 91.00 103 SER A N 1
ATOM 828 C CA . SER A 1 103 ? 4.390 -3.584 7.350 1.00 91.00 103 SER A CA 1
ATOM 829 C C . SER A 1 103 ? 4.582 -3.616 5.839 1.00 91.00 103 SER A C 1
ATOM 831 O O . SER A 1 103 ? 3.635 -3.546 5.052 1.00 91.00 103 SER A O 1
ATOM 833 N N . TYR A 1 104 ? 5.844 -3.691 5.432 1.00 86.44 104 TYR A N 1
ATOM 834 C CA . TYR A 1 104 ? 6.241 -3.681 4.034 1.00 86.44 104 TYR A CA 1
ATOM 835 C C . TYR A 1 104 ? 7.097 -4.909 3.782 1.00 86.44 104 TYR A C 1
ATOM 837 O O . TYR A 1 104 ? 8.140 -5.085 4.414 1.00 86.44 104 TYR A O 1
ATOM 845 N N . GLN A 1 105 ? 6.669 -5.745 2.848 1.00 81.75 105 GLN A N 1
ATOM 846 C CA . GLN A 1 105 ? 7.462 -6.854 2.356 1.00 81.75 105 GLN A CA 1
ATOM 847 C C . GLN A 1 105 ? 7.992 -6.484 0.980 1.00 81.75 105 GLN A C 1
ATOM 849 O O . GLN A 1 105 ? 7.265 -6.518 -0.011 1.00 81.75 105 GLN A O 1
ATOM 854 N N . CYS A 1 106 ? 9.276 -6.144 0.933 1.00 71.75 106 CYS A N 1
ATOM 855 C CA . CYS A 1 106 ? 9.969 -5.986 -0.332 1.00 71.75 106 CYS A CA 1
ATOM 856 C C . CYS A 1 106 ? 10.166 -7.373 -0.958 1.00 71.75 106 CYS A C 1
ATOM 858 O O . CYS A 1 106 ? 10.677 -8.284 -0.298 1.00 71.75 106 CYS A O 1
ATOM 860 N N . THR A 1 107 ? 9.796 -7.549 -2.225 1.00 56.38 107 THR A N 1
ATOM 861 C CA . THR A 1 107 ? 10.089 -8.789 -2.978 1.00 56.38 107 THR A CA 1
ATOM 862 C C . THR A 1 107 ? 11.580 -8.989 -3.221 1.00 56.38 107 THR A C 1
ATOM 864 O O . THR A 1 107 ? 12.032 -10.119 -3.410 1.00 56.38 107 THR A O 1
ATOM 867 N N . ALA A 1 108 ? 12.348 -7.913 -3.074 1.00 51.16 108 ALA A N 1
ATOM 868 C CA . ALA A 1 108 ? 13.782 -7.890 -2.857 1.00 51.16 108 ALA A CA 1
ATOM 869 C C . ALA A 1 108 ? 14.199 -8.505 -1.500 1.00 51.16 108 ALA A C 1
ATOM 871 O O . ALA A 1 108 ? 14.769 -7.838 -0.632 1.00 51.16 108 ALA A O 1
ATOM 872 N N . LYS A 1 109 ? 13.857 -9.772 -1.236 1.00 42.28 109 LYS A N 1
ATOM 873 C CA . LYS A 1 109 ? 14.413 -10.483 -0.077 1.00 42.28 109 LYS A CA 1
ATOM 874 C C . LYS A 1 109 ? 15.868 -10.852 -0.398 1.00 42.28 109 LYS A C 1
ATOM 876 O O . LYS A 1 109 ? 16.095 -11.575 -1.373 1.00 42.28 109 LYS A O 1
ATOM 881 N N . PRO A 1 110 ? 16.860 -10.458 0.427 1.00 39.16 110 PRO A N 1
ATOM 882 C CA . PRO A 1 110 ? 18.229 -10.914 0.240 1.00 39.16 110 PRO A CA 1
ATOM 883 C C . PRO A 1 110 ? 18.245 -12.437 0.394 1.00 39.16 110 PRO A C 1
ATOM 885 O O . PRO A 1 110 ? 17.951 -12.970 1.465 1.00 39.16 110 PRO A O 1
ATOM 888 N N . LYS A 1 111 ? 18.551 -13.161 -0.689 1.00 40.12 111 LYS A N 1
ATOM 889 C CA . LYS A 1 111 ? 18.761 -14.611 -0.608 1.00 40.12 111 LYS A CA 1
ATOM 890 C C . LYS A 1 111 ? 19.874 -14.888 0.404 1.00 40.12 111 LYS A C 1
ATOM 892 O O . LYS A 1 111 ? 20.930 -14.256 0.345 1.00 40.12 111 LYS A O 1
ATOM 897 N N . ALA A 1 112 ? 19.613 -15.830 1.313 1.00 42.09 112 ALA A N 1
ATOM 898 C CA . ALA A 1 112 ? 20.580 -16.331 2.278 1.00 42.09 112 ALA A CA 1
ATOM 899 C C . ALA A 1 112 ? 21.915 -16.638 1.584 1.00 42.09 112 ALA A C 1
ATOM 901 O O . ALA A 1 112 ? 21.944 -17.262 0.520 1.00 42.09 112 ALA A O 1
ATOM 902 N N . ARG A 1 113 ? 23.000 -16.139 2.189 1.00 46.72 113 ARG A N 1
ATOM 903 C CA . ARG A 1 113 ? 24.386 -16.318 1.751 1.00 46.72 113 ARG A CA 1
ATOM 904 C C . ARG A 1 113 ? 24.660 -17.793 1.458 1.00 46.72 113 ARG A C 1
ATOM 906 O O . ARG A 1 113 ? 24.767 -18.577 2.391 1.00 46.72 113 ARG A O 1
ATOM 913 N N . ASN A 1 114 ? 24.911 -18.108 0.194 1.00 40.94 114 ASN A N 1
ATOM 914 C CA . ASN A 1 114 ? 26.073 -18.924 -0.116 1.00 40.94 114 ASN A CA 1
ATOM 915 C C . ASN A 1 114 ? 27.135 -17.985 -0.675 1.00 40.94 114 ASN A C 1
ATOM 917 O O . ASN A 1 114 ? 26.883 -17.177 -1.567 1.00 40.94 114 ASN A O 1
ATOM 921 N N . SER A 1 115 ? 28.274 -18.020 -0.002 1.00 48.72 115 SER A N 1
ATOM 922 C CA . SER A 1 115 ? 29.463 -17.223 -0.235 1.00 48.72 115 SER A CA 1
ATOM 923 C C . SER A 1 115 ? 29.997 -17.424 -1.645 1.00 48.72 115 SER A C 1
ATOM 925 O O . SER A 1 115 ? 30.431 -18.522 -1.961 1.00 48.72 115 SER A O 1
ATOM 927 N N . GLU A 1 116 ? 30.060 -16.349 -2.422 1.00 40.69 116 GLU A N 1
ATOM 928 C CA . GLU A 1 116 ? 31.059 -16.165 -3.471 1.00 40.69 116 GLU A CA 1
ATOM 929 C C . GLU A 1 116 ? 31.273 -14.657 -3.671 1.00 40.69 116 GLU A C 1
ATOM 931 O O . GLU A 1 116 ? 30.379 -13.845 -3.438 1.00 40.69 116 GLU A O 1
ATOM 936 N N . ALA A 1 117 ? 32.524 -14.298 -3.941 1.00 37.47 117 ALA A N 1
ATOM 937 C CA . ALA A 1 117 ? 33.153 -13.002 -3.716 1.00 37.47 117 ALA A CA 1
ATOM 938 C C . ALA A 1 117 ? 32.316 -11.754 -4.072 1.00 37.47 117 ALA A C 1
ATOM 940 O O . ALA A 1 117 ? 31.824 -11.586 -5.187 1.00 37.47 117 ALA A O 1
ATOM 941 N N . HIS A 1 118 ? 32.254 -10.816 -3.119 1.00 41.50 118 HIS A N 1
ATOM 942 C CA . HIS A 1 118 ? 31.815 -9.444 -3.354 1.00 41.50 118 HIS A CA 1
ATOM 943 C C . HIS A 1 118 ? 32.775 -8.761 -4.334 1.00 41.50 118 HIS A C 1
ATOM 945 O O . HIS A 1 118 ? 33.838 -8.286 -3.942 1.00 41.50 118 HIS A O 1
ATOM 951 N N . THR A 1 119 ? 32.355 -8.644 -5.587 1.00 46.88 119 THR A N 1
ATOM 952 C CA . THR A 1 119 ? 32.840 -7.582 -6.471 1.00 46.88 119 THR A CA 1
ATOM 953 C C . THR A 1 119 ? 31.649 -6.668 -6.723 1.00 46.88 119 THR A C 1
ATOM 955 O O . THR A 1 119 ? 30.556 -7.142 -7.034 1.00 46.88 119 THR A O 1
ATOM 958 N N . GLN A 1 120 ? 31.812 -5.370 -6.476 1.00 61.41 120 GLN A N 1
ATOM 959 C CA . GLN A 1 120 ? 30.763 -4.366 -6.655 1.00 61.41 120 GLN A CA 1
ATOM 960 C C . GLN A 1 120 ? 30.415 -4.245 -8.148 1.00 61.41 120 GLN A C 1
ATOM 962 O O . GLN A 1 120 ? 30.967 -3.406 -8.852 1.00 61.41 120 GLN A O 1
ATOM 967 N N . ASN A 1 121 ? 29.509 -5.084 -8.648 1.00 77.88 121 ASN A N 1
ATOM 968 C CA . ASN A 1 121 ? 28.953 -4.935 -9.991 1.00 77.88 121 ASN A CA 1
ATOM 969 C C . ASN A 1 121 ? 28.001 -3.736 -9.985 1.00 77.88 121 ASN A C 1
ATOM 971 O O . ASN A 1 121 ? 26.816 -3.885 -9.713 1.00 77.88 121 ASN A O 1
ATOM 975 N N . ILE A 1 122 ? 28.523 -2.533 -10.206 1.00 85.81 122 ILE A N 1
ATOM 976 C CA . ILE A 1 122 ? 27.732 -1.302 -10.303 1.00 85.81 122 ILE A CA 1
ATOM 977 C C . ILE A 1 122 ? 27.267 -1.149 -11.754 1.00 85.81 122 ILE A C 1
ATOM 979 O O . ILE A 1 122 ? 28.093 -1.208 -12.656 1.00 85.81 122 ILE A O 1
ATOM 983 N N . TYR A 1 123 ? 25.975 -0.950 -12.010 1.00 89.44 123 TYR A N 1
ATOM 984 C CA . TYR A 1 123 ? 25.493 -0.604 -13.352 1.00 89.44 123 TYR A CA 1
ATOM 985 C C . TYR A 1 123 ? 25.989 0.800 -13.754 1.00 89.44 123 TYR A C 1
ATOM 987 O O . TYR A 1 123 ? 25.936 1.693 -12.904 1.00 89.44 123 TYR A O 1
ATOM 995 N N . PRO A 1 124 ? 26.432 1.048 -15.007 1.00 91.88 124 PRO A N 1
ATOM 996 C CA . PRO A 1 124 ? 26.556 0.132 -16.151 1.00 91.88 124 PRO A CA 1
ATOM 997 C C . PRO A 1 124 ? 28.002 -0.362 -16.378 1.00 91.88 124 PRO A C 1
ATOM 999 O O . PRO A 1 124 ? 28.509 -0.344 -17.498 1.00 91.88 124 PRO A O 1
ATOM 1002 N N . GLN A 1 125 ? 28.733 -0.755 -15.334 1.00 90.06 125 GLN A N 1
ATOM 1003 C CA . GLN A 1 125 ? 30.105 -1.249 -15.489 1.00 90.06 125 GLN A CA 1
ATOM 1004 C C . GLN A 1 125 ? 30.113 -2.611 -16.193 1.00 90.06 125 GLN A C 1
ATOM 1006 O O . GLN A 1 125 ? 29.496 -3.563 -15.715 1.00 90.06 125 GLN A O 1
ATOM 1011 N N . GLN A 1 126 ? 30.863 -2.699 -17.298 1.00 86.56 126 GLN A N 1
ATOM 1012 C CA . GLN A 1 126 ? 31.077 -3.920 -18.089 1.00 86.56 126 GLN A CA 1
ATOM 1013 C C . GLN A 1 126 ? 29.766 -4.605 -18.546 1.00 86.56 126 GLN A C 1
ATOM 1015 O O . GLN A 1 126 ? 29.558 -5.785 -18.254 1.00 86.56 126 GLN A O 1
ATOM 1020 N N . PRO A 1 127 ? 28.893 -3.918 -19.310 1.00 87.94 127 PRO A N 1
ATOM 1021 C CA . PRO A 1 127 ? 27.570 -4.434 -19.678 1.00 87.94 127 PRO A CA 1
ATOM 1022 C C . PRO A 1 127 ? 27.638 -5.707 -20.532 1.00 87.94 127 PRO A C 1
ATOM 1024 O O . PRO A 1 127 ? 26.735 -6.535 -20.493 1.00 87.94 127 PRO A O 1
ATOM 1027 N N . GLN A 1 128 ? 28.753 -5.925 -21.234 1.00 87.38 128 GLN A N 1
ATOM 1028 C CA . GLN A 1 128 ? 29.014 -7.150 -21.997 1.00 87.38 128 GLN A CA 1
ATOM 1029 C C . GLN A 1 128 ? 29.027 -8.417 -21.122 1.00 87.38 128 GLN A C 1
ATOM 1031 O O . GLN A 1 128 ? 28.762 -9.510 -21.617 1.00 87.38 128 GLN A O 1
ATOM 1036 N N . ASN A 1 129 ? 29.278 -8.273 -19.817 1.00 87.00 129 ASN A N 1
ATOM 1037 C CA . ASN A 1 129 ? 29.295 -9.377 -18.857 1.00 87.00 129 ASN A CA 1
ATOM 1038 C C . ASN A 1 129 ? 27.918 -9.640 -18.227 1.00 87.00 129 ASN A C 1
ATOM 1040 O O . ASN A 1 129 ? 27.785 -10.514 -17.366 1.00 87.00 129 ASN A O 1
ATOM 1044 N N . TYR A 1 130 ? 26.881 -8.892 -18.614 1.00 90.06 130 TYR A N 1
ATOM 1045 C CA . TYR A 1 130 ? 25.539 -9.107 -18.091 1.00 90.06 130 TYR A CA 1
ATOM 1046 C C . TYR A 1 130 ? 24.913 -10.313 -18.792 1.00 90.06 130 TYR A C 1
ATOM 1048 O O . TYR A 1 130 ? 24.537 -10.289 -19.967 1.00 90.06 130 TYR A O 1
ATOM 1056 N N . GLN A 1 131 ? 24.866 -11.408 -18.045 1.00 90.12 131 GLN A N 1
ATOM 1057 C CA . GLN A 1 131 ? 24.253 -12.673 -18.410 1.00 90.12 131 GLN A CA 1
ATOM 1058 C C . GLN A 1 131 ? 22.958 -12.844 -17.604 1.00 90.12 131 GLN A C 1
ATOM 1060 O O . GLN A 1 131 ? 22.775 -12.168 -16.585 1.00 90.12 131 GLN A O 1
ATOM 1065 N N . PRO A 1 132 ? 22.051 -13.747 -18.015 1.00 88.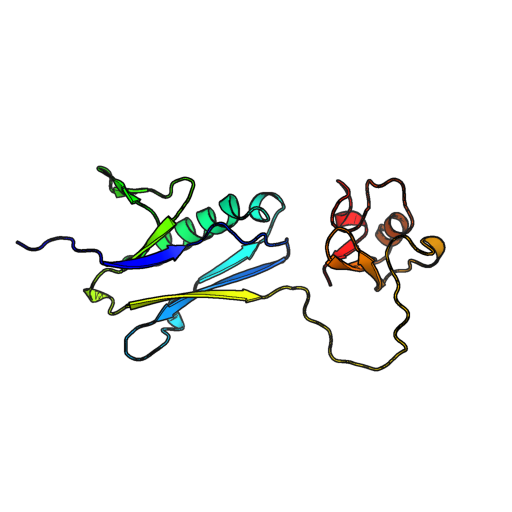50 132 PRO A N 1
ATOM 1066 C CA . PRO A 1 132 ? 20.924 -14.149 -17.183 1.00 88.50 132 PRO A CA 1
ATOM 1067 C C . PRO A 1 132 ? 21.332 -14.392 -15.726 1.0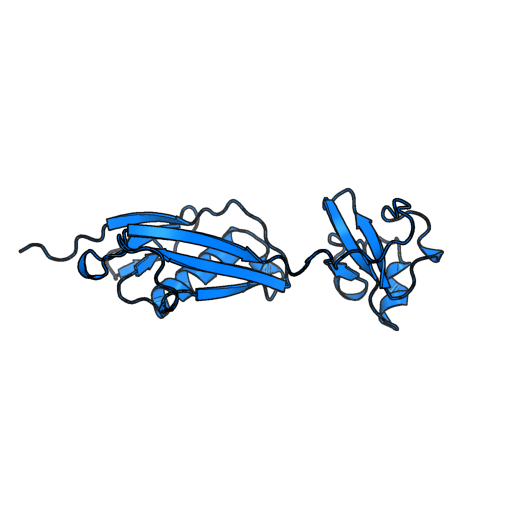0 88.50 132 PRO A C 1
ATOM 1069 O O . PRO A 1 132 ? 22.225 -15.187 -15.445 1.00 88.50 132 PRO A O 1
ATOM 1072 N N . GLY A 1 133 ? 20.677 -13.715 -14.784 1.00 84.50 133 GLY A N 1
ATOM 1073 C CA . GLY A 1 133 ? 20.987 -13.848 -13.361 1.00 84.50 133 GLY A CA 1
ATOM 1074 C C . GLY A 1 133 ? 22.083 -12.917 -12.830 1.00 84.50 133 GLY A C 1
ATOM 1075 O O . GLY A 1 133 ? 22.228 -12.840 -11.607 1.00 84.50 133 GLY A O 1
ATOM 1076 N N . THR A 1 134 ? 22.809 -12.180 -13.681 1.00 89.62 134 THR A N 1
ATOM 1077 C CA . THR A 1 134 ? 23.787 -11.178 -13.227 1.00 89.62 134 THR A CA 1
ATOM 1078 C C . THR A 1 134 ? 23.095 -10.126 -12.372 1.00 89.62 134 THR A C 1
ATOM 1080 O O . THR A 1 134 ? 22.093 -9.546 -12.788 1.00 89.62 134 THR A O 1
ATOM 1083 N N . LYS A 1 135 ? 23.644 -9.865 -11.182 1.00 90.25 135 LYS A N 1
ATOM 1084 C CA . LYS A 1 135 ? 23.166 -8.815 -10.281 1.00 90.25 135 LYS A CA 1
ATOM 1085 C C . LYS A 1 135 ? 24.020 -7.563 -10.407 1.00 90.25 135 LYS A C 1
ATOM 1087 O O . LYS A 1 135 ? 25.246 -7.658 -10.352 1.00 90.25 135 LYS A O 1
ATOM 1092 N N . VAL A 1 136 ? 23.363 -6.413 -10.520 1.00 89.56 136 VAL A N 1
ATOM 1093 C CA . VAL A 1 136 ? 24.001 -5.097 -10.594 1.00 89.56 136 VAL A CA 1
ATOM 1094 C C . VAL A 1 136 ? 23.396 -4.140 -9.573 1.00 89.56 136 VAL A C 1
ATOM 1096 O O . VAL A 1 136 ? 22.187 -4.143 -9.365 1.00 89.56 136 VAL A O 1
ATOM 1099 N N . TRP A 1 137 ? 24.227 -3.330 -8.923 1.00 84.94 137 TRP A N 1
ATOM 1100 C CA . TRP A 1 137 ? 23.808 -2.215 -8.078 1.00 84.94 137 TRP A CA 1
ATOM 1101 C C . TRP A 1 137 ? 23.630 -0.963 -8.928 1.00 84.94 137 TRP A C 1
ATOM 1103 O O . TRP A 1 137 ? 24.563 -0.539 -9.607 1.00 84.94 137 TRP A O 1
ATOM 1113 N N . HIS A 1 138 ? 22.465 -0.336 -8.863 1.00 86.56 138 HIS A N 1
ATOM 1114 C CA . HIS A 1 138 ? 22.188 0.904 -9.568 1.00 86.56 138 HIS A CA 1
ATOM 1115 C C . HIS A 1 138 ? 22.287 2.092 -8.605 1.00 86.56 138 HIS A C 1
ATOM 1117 O O . HIS A 1 138 ? 21.481 2.219 -7.683 1.00 86.56 138 HIS A O 1
ATOM 1123 N N . GLN A 1 139 ? 23.270 2.977 -8.802 1.00 78.69 139 GLN A N 1
ATOM 1124 C CA . GLN A 1 139 ? 23.544 4.074 -7.861 1.00 78.69 139 GLN A CA 1
ATOM 1125 C C . GLN A 1 139 ? 22.394 5.083 -7.769 1.00 78.69 139 GLN A C 1
ATOM 1127 O O . GLN A 1 139 ? 22.070 5.518 -6.669 1.00 78.69 139 GLN A O 1
ATOM 1132 N N . GLY A 1 140 ? 21.746 5.411 -8.892 1.00 73.88 140 GLY A N 1
ATOM 1133 C CA . GLY A 1 140 ? 20.661 6.398 -8.918 1.00 73.88 140 GLY A CA 1
ATOM 1134 C C . GLY A 1 140 ? 19.381 5.933 -8.219 1.00 73.88 140 GLY A C 1
ATOM 1135 O O . GLY A 1 140 ? 18.663 6.744 -7.646 1.00 73.88 140 GLY A O 1
ATOM 1136 N N . THR A 1 141 ? 19.114 4.623 -8.219 1.00 74.44 141 THR A N 1
ATOM 1137 C CA . THR A 1 141 ? 17.916 4.052 -7.576 1.00 74.44 141 THR A CA 1
ATOM 1138 C C . THR A 1 141 ? 18.233 3.416 -6.221 1.00 74.44 141 THR A C 1
ATOM 1140 O O . THR A 1 141 ? 17.316 3.095 -5.467 1.00 74.44 141 THR A O 1
ATOM 1143 N N . GLY A 1 142 ? 19.519 3.243 -5.892 1.00 73.31 142 GLY A N 1
ATOM 1144 C CA . GLY A 1 142 ? 19.985 2.659 -4.637 1.00 73.31 142 GLY A CA 1
ATOM 1145 C C . GLY A 1 142 ? 19.538 1.209 -4.446 1.00 73.31 142 GLY A C 1
ATOM 1146 O O . GLY A 1 142 ? 19.151 0.834 -3.339 1.00 73.31 142 GLY A O 1
ATOM 1147 N N . ARG A 1 143 ? 19.508 0.409 -5.522 1.00 70.38 143 ARG A N 1
ATOM 1148 C CA . ARG A 1 143 ? 18.931 -0.950 -5.537 1.00 70.38 143 ARG A CA 1
ATOM 1149 C C . ARG A 1 143 ? 19.761 -1.939 -6.339 1.00 70.38 143 ARG A C 1
ATOM 1151 O O . ARG A 1 143 ? 20.492 -1.548 -7.247 1.00 70.38 143 ARG A O 1
ATOM 1158 N N . TYR A 1 144 ? 19.596 -3.226 -6.029 1.00 82.62 144 TYR A N 1
ATOM 1159 C CA . TYR A 1 144 ? 20.083 -4.305 -6.879 1.00 82.62 144 TYR A CA 1
ATOM 1160 C C . TYR A 1 144 ? 19.025 -4.720 -7.898 1.00 82.62 144 TYR A C 1
ATOM 1162 O O . TYR A 1 144 ? 17.840 -4.827 -7.591 1.00 82.62 144 TYR A O 1
ATOM 1170 N N . TYR A 1 145 ? 19.491 -5.022 -9.101 1.00 87.44 145 TYR A N 1
ATOM 1171 C CA . TYR A 1 145 ? 18.690 -5.557 -10.188 1.00 87.44 145 TYR A CA 1
ATOM 1172 C C . TYR A 1 145 ? 19.342 -6.824 -10.699 1.00 87.44 145 TYR A C 1
ATOM 1174 O O . TYR A 1 145 ? 20.569 -6.904 -10.774 1.00 87.44 145 TYR A O 1
ATOM 1182 N N . LYS A 1 146 ? 18.533 -7.818 -11.049 1.00 87.75 146 LYS A N 1
ATOM 1183 C CA . LYS A 1 146 ? 19.003 -9.054 -11.667 1.00 87.75 146 LYS A CA 1
ATOM 1184 C C . LYS A 1 146 ? 18.575 -9.085 -13.120 1.00 87.75 146 LYS A C 1
ATOM 1186 O O . LYS A 1 146 ? 17.405 -8.876 -13.426 1.00 87.75 146 LYS A O 1
ATOM 1191 N N . CYS A 1 147 ? 19.528 -9.355 -14.000 1.00 92.75 147 CYS A N 1
ATOM 1192 C CA . CYS A 1 147 ? 19.254 -9.544 -15.413 1.00 92.75 147 CYS A CA 1
ATOM 1193 C C . CYS A 1 147 ? 18.325 -10.753 -15.597 1.00 92.75 147 CYS A C 1
ATOM 1195 O O . CYS A 1 147 ? 18.543 -11.818 -14.999 1.00 92.75 147 CYS A O 1
ATOM 1197 N N . LYS A 1 148 ? 17.268 -10.583 -16.390 1.00 86.94 148 LYS A N 1
ATOM 1198 C CA . LYS A 1 148 ? 16.267 -11.619 -16.663 1.00 86.94 148 LYS A CA 1
ATOM 1199 C C . LYS A 1 148 ? 16.832 -12.730 -17.551 1.00 86.94 148 LYS A C 1
ATOM 1201 O O . LYS A 1 148 ? 17.917 -12.623 -18.116 1.00 86.94 148 LYS A O 1
ATOM 1206 N N . ALA A 1 149 ? 16.105 -13.843 -17.627 1.00 85.19 149 ALA A N 1
ATOM 1207 C CA . ALA A 1 149 ? 16.466 -14.963 -18.490 1.00 85.19 149 ALA A CA 1
ATOM 1208 C C . ALA A 1 149 ? 16.355 -14.603 -19.981 1.00 85.19 149 ALA A C 1
ATOM 1210 O O . ALA A 1 149 ? 15.675 -13.648 -20.355 1.00 85.19 149 ALA A O 1
ATOM 1211 N N . TRP A 1 150 ? 17.007 -15.392 -20.835 1.00 87.50 150 TRP A N 1
ATOM 1212 C CA . TRP A 1 150 ? 16.870 -15.282 -22.288 1.00 87.50 150 TRP A CA 1
ATOM 1213 C C . TRP A 1 150 ? 15.384 -15.386 -22.710 1.00 87.50 150 TRP A C 1
ATOM 1215 O O . TRP A 1 150 ? 14.657 -16.187 -22.116 1.00 87.50 150 TRP A O 1
ATOM 1225 N N . PRO A 1 151 ? 14.907 -14.607 -23.704 1.00 90.44 151 PRO A N 1
ATOM 1226 C CA . PRO A 1 151 ? 15.658 -13.698 -24.585 1.00 90.44 151 PRO A CA 1
ATOM 1227 C C . PRO A 1 151 ? 15.886 -12.298 -24.007 1.00 90.44 151 PRO A C 1
ATOM 1229 O O . PRO A 1 151 ? 16.615 -11.499 -24.583 1.00 90.44 151 PRO A O 1
ATOM 1232 N N . PHE A 1 152 ? 15.292 -11.991 -22.858 1.00 91.00 152 PHE A N 1
ATOM 1233 C CA . PHE A 1 152 ? 15.321 -10.649 -22.289 1.00 91.00 152 PHE A CA 1
ATOM 1234 C C . PHE A 1 152 ? 16.701 -10.201 -21.807 1.00 91.00 152 PHE A C 1
ATOM 1236 O O . PHE A 1 152 ? 16.968 -9.006 -21.699 1.00 91.00 152 PHE A O 1
ATOM 1243 N N . SER A 1 153 ? 17.594 -11.156 -21.550 1.00 87.25 153 SER A N 1
ATOM 1244 C CA . SER A 1 153 ? 18.980 -10.877 -21.184 1.00 87.25 153 SER A CA 1
ATOM 1245 C C . SER A 1 153 ? 19.743 -10.048 -22.213 1.00 87.25 153 SER A C 1
ATOM 1247 O O . SER A 1 153 ? 20.723 -9.403 -21.848 1.00 87.25 153 SER A O 1
ATOM 1249 N N . GLU A 1 154 ? 19.312 -10.046 -23.478 1.00 91.31 154 GLU A N 1
ATOM 1250 C CA . GLU A 1 154 ? 19.942 -9.228 -24.519 1.00 91.31 154 GLU A CA 1
ATOM 1251 C C . GLU A 1 154 ? 19.796 -7.728 -24.227 1.00 91.31 154 GLU A C 1
ATOM 1253 O O . GLU A 1 154 ? 20.707 -6.953 -24.507 1.00 91.31 154 GLU A O 1
ATOM 1258 N N . TYR A 1 155 ? 18.711 -7.332 -23.560 1.00 94.12 155 TYR A N 1
ATOM 1259 C CA . TYR A 1 155 ? 18.451 -5.944 -23.186 1.00 94.12 155 TYR A CA 1
ATOM 1260 C C . TYR A 1 155 ? 19.259 -5.478 -21.973 1.00 94.12 155 TYR A C 1
ATOM 1262 O O . TYR A 1 155 ? 19.472 -4.285 -21.801 1.00 94.12 155 TYR A O 1
ATOM 1270 N N . CYS A 1 156 ? 19.757 -6.391 -21.131 1.00 92.00 156 CYS A N 1
ATOM 1271 C CA . CYS A 1 156 ? 20.597 -6.004 -19.995 1.00 92.00 156 CYS A CA 1
ATOM 1272 C C . CYS A 1 156 ? 21.882 -5.311 -20.462 1.00 92.00 156 CYS A C 1
ATOM 1274 O O . CYS A 1 156 ? 22.406 -4.443 -19.772 1.00 92.00 156 CYS A O 1
ATOM 1276 N N . ARG A 1 157 ? 22.399 -5.699 -21.634 1.00 92.00 157 ARG A N 1
ATOM 1277 C CA . ARG A 1 157 ? 23.646 -5.161 -22.197 1.00 92.00 157 ARG A CA 1
ATOM 1278 C C . ARG A 1 157 ? 23.441 -3.834 -22.927 1.00 92.00 157 ARG A C 1
ATOM 1280 O O . ARG A 1 157 ? 24.424 -3.217 -23.337 1.00 92.00 157 ARG A O 1
ATOM 1287 N N . ASP A 1 158 ? 22.189 -3.419 -23.100 1.00 89.75 158 ASP A N 1
ATOM 1288 C CA . ASP A 1 158 ? 21.827 -2.173 -23.752 1.00 89.75 158 ASP A CA 1
ATOM 1289 C C . ASP A 1 158 ? 21.972 -1.000 -22.773 1.00 89.75 158 ASP A C 1
ATOM 1291 O O . ASP A 1 158 ? 21.289 -0.916 -21.753 1.00 89.75 158 ASP A O 1
ATOM 1295 N N . ILE A 1 159 ? 22.892 -0.092 -23.098 1.00 87.50 159 ILE A N 1
ATOM 1296 C CA . ILE A 1 159 ? 23.203 1.107 -22.310 1.00 87.50 159 ILE A CA 1
ATOM 1297 C C . ILE A 1 159 ? 22.596 2.386 -22.907 1.00 87.50 159 ILE A C 1
ATOM 1299 O O . ILE A 1 159 ? 22.984 3.481 -22.510 1.00 87.50 159 ILE A O 1
ATOM 1303 N N . SER A 1 160 ? 21.659 2.270 -23.856 1.00 86.38 160 SER A N 1
ATOM 1304 C CA . SER A 1 160 ? 20.935 3.402 -24.464 1.00 86.38 160 SER A CA 1
ATOM 1305 C C . SER A 1 160 ? 20.065 4.189 -23.477 1.00 86.38 160 SER A C 1
ATOM 1307 O O . SER A 1 160 ? 19.636 5.297 -23.790 1.00 86.38 160 SER A O 1
ATOM 1309 N N . GLY A 1 161 ? 19.827 3.635 -22.285 1.00 85.56 161 GLY A N 1
ATOM 1310 C CA . GLY A 1 161 ? 19.010 4.233 -21.228 1.00 85.56 161 GLY A CA 1
ATOM 1311 C C . GLY A 1 161 ? 17.585 3.682 -21.184 1.00 85.56 161 GLY A C 1
ATOM 1312 O O . GLY A 1 161 ? 17.006 3.606 -20.105 1.00 85.56 161 GLY A O 1
ATOM 1313 N N . ASP A 1 162 ? 17.046 3.185 -22.303 1.00 89.88 162 ASP A N 1
ATOM 1314 C CA . ASP A 1 162 ? 15.685 2.624 -22.360 1.00 89.88 162 ASP A CA 1
ATOM 1315 C C . ASP A 1 162 ? 15.506 1.435 -21.407 1.00 89.88 162 ASP A C 1
ATOM 1317 O O . ASP A 1 162 ? 14.445 1.260 -20.804 1.00 89.88 162 ASP A O 1
ATOM 1321 N N . PHE A 1 163 ? 16.574 0.663 -21.206 1.00 93.69 163 PHE A N 1
ATOM 1322 C CA . PHE A 1 163 ? 16.613 -0.495 -20.319 1.00 93.69 163 PHE A CA 1
ATOM 1323 C C . PHE A 1 163 ? 17.375 -0.238 -19.011 1.00 93.69 163 PHE A C 1
ATOM 1325 O O . PHE A 1 163 ? 17.702 -1.191 -18.302 1.00 93.69 163 PHE A O 1
ATOM 1332 N N . GLU A 1 164 ? 17.658 1.022 -18.664 1.00 93.94 164 GLU A N 1
ATOM 1333 C CA . GLU A 1 164 ? 18.379 1.365 -17.434 1.00 93.94 164 GLU A CA 1
ATOM 1334 C C . GLU A 1 164 ? 17.623 0.862 -16.189 1.00 93.94 164 GLU A C 1
ATOM 1336 O O . GLU A 1 164 ? 16.458 1.227 -16.003 1.00 93.94 164 GLU A O 1
ATOM 1341 N N . PRO A 1 165 ? 18.245 0.047 -15.314 1.00 90.25 165 PRO A N 1
ATOM 1342 C CA . PRO A 1 165 ? 17.550 -0.607 -14.212 1.00 90.25 165 PRO A CA 1
ATOM 1343 C C . PRO A 1 165 ? 16.815 0.370 -13.277 1.00 90.25 165 PRO A C 1
ATOM 1345 O O . PRO A 1 165 ? 17.421 1.136 -12.523 1.00 90.25 165 PRO A O 1
ATOM 1348 N N . GLY A 1 166 ? 15.482 0.307 -13.296 1.00 80.88 166 GLY A N 1
ATOM 1349 C CA . GLY A 1 166 ? 14.605 1.134 -12.464 1.00 80.88 166 GLY A CA 1
ATOM 1350 C C . GLY A 1 166 ? 14.420 2.580 -12.928 1.00 80.88 166 GLY A C 1
ATOM 1351 O O . GLY A 1 166 ? 13.779 3.343 -12.208 1.00 80.88 166 GLY A O 1
ATOM 1352 N N . ILE A 1 167 ? 14.965 2.962 -14.087 1.00 85.12 167 ILE A N 1
ATOM 1353 C CA . ILE A 1 167 ? 14.831 4.314 -14.659 1.00 85.12 167 ILE A CA 1
ATOM 1354 C C . ILE A 1 167 ? 14.257 4.265 -16.078 1.00 85.12 167 ILE A C 1
ATOM 1356 O O . ILE A 1 167 ? 13.311 4.993 -16.375 1.00 85.12 167 ILE A O 1
ATOM 1360 N N . GLY A 1 168 ? 14.803 3.412 -16.946 1.00 87.00 168 GLY A N 1
ATOM 1361 C CA . GLY A 1 168 ? 14.454 3.370 -18.365 1.00 87.00 168 GLY A CA 1
ATOM 1362 C C . GLY A 1 168 ? 13.004 2.966 -18.619 1.00 87.00 168 GLY A C 1
ATOM 1363 O O . GLY A 1 168 ? 12.476 2.094 -17.939 1.00 87.00 168 GLY A O 1
ATOM 1364 N N . ALA A 1 169 ? 12.341 3.539 -19.625 1.00 81.44 169 ALA A N 1
ATOM 1365 C CA . ALA A 1 169 ? 10.923 3.261 -19.901 1.00 81.44 169 ALA A CA 1
ATOM 1366 C C . ALA A 1 169 ? 10.611 1.764 -20.127 1.00 81.44 169 ALA A C 1
ATOM 1368 O O . ALA A 1 169 ? 9.473 1.324 -19.968 1.00 81.44 169 ALA A O 1
ATOM 1369 N N . MET A 1 170 ? 11.632 0.988 -20.488 1.00 87.31 170 MET A N 1
ATOM 1370 C CA . MET A 1 170 ? 11.585 -0.423 -20.844 1.00 87.31 170 MET A CA 1
ATOM 1371 C C . MET A 1 170 ? 12.398 -1.312 -19.884 1.00 87.31 170 MET A C 1
ATOM 1373 O O . MET A 1 170 ? 12.566 -2.504 -20.148 1.00 87.31 170 MET A O 1
ATOM 1377 N N . TRP A 1 171 ? 12.872 -0.782 -18.748 1.00 88.81 171 TRP A N 1
ATOM 1378 C CA . TRP A 1 171 ? 13.783 -1.483 -17.830 1.00 88.81 171 TRP A CA 1
ATOM 1379 C C . TRP A 1 171 ? 13.255 -2.843 -17.353 1.00 88.81 171 TRP A C 1
ATOM 1381 O O . TRP A 1 171 ? 14.027 -3.793 -17.210 1.00 88.81 171 TRP A O 1
ATOM 1391 N N . GLU A 1 172 ? 11.940 -2.965 -17.161 1.00 85.00 172 GLU A N 1
ATOM 1392 C CA . GLU A 1 172 ? 11.290 -4.199 -16.712 1.00 85.00 172 GLU A CA 1
ATOM 1393 C C . GLU A 1 172 ? 11.406 -5.336 -17.721 1.00 85.00 172 GLU A C 1
ATOM 1395 O O . GLU A 1 172 ? 11.253 -6.494 -17.343 1.00 85.00 172 GLU A O 1
ATOM 1400 N N . MET A 1 173 ? 11.682 -5.066 -18.997 1.00 88.50 173 MET A N 1
ATOM 1401 C CA . MET A 1 173 ? 11.975 -6.151 -19.929 1.00 88.50 173 MET A CA 1
ATOM 1402 C C . MET A 1 173 ? 13.306 -6.801 -19.590 1.00 88.50 173 MET A C 1
ATOM 1404 O O . MET A 1 173 ? 13.364 -8.019 -19.546 1.00 88.50 173 MET A O 1
ATOM 1408 N N . ALA A 1 174 ? 14.335 -6.018 -19.272 1.00 93.06 174 ALA A N 1
ATOM 1409 C CA . ALA A 1 174 ? 15.686 -6.508 -19.022 1.00 93.06 174 ALA A CA 1
ATOM 1410 C C . ALA A 1 174 ? 15.899 -7.014 -17.585 1.00 93.06 174 ALA A C 1
ATOM 1412 O O . ALA A 1 174 ? 16.620 -7.990 -17.369 1.00 93.06 174 ALA A O 1
ATOM 1413 N N . TRP A 1 175 ? 15.273 -6.375 -16.594 1.00 92.06 175 TRP A N 1
ATOM 1414 C CA . TRP A 1 175 ? 15.644 -6.547 -15.191 1.00 92.06 175 TRP A CA 1
ATOM 1415 C C . TRP A 1 175 ? 14.471 -6.907 -14.284 1.00 92.06 175 TRP A C 1
ATOM 1417 O O . TRP A 1 175 ? 13.317 -6.561 -14.526 1.00 92.06 175 TRP A O 1
ATOM 1427 N N . GLU A 1 176 ? 14.784 -7.583 -13.186 1.00 85.12 176 GLU A N 1
ATOM 1428 C CA . GLU A 1 176 ? 13.911 -7.747 -12.022 1.00 85.12 176 GLU A CA 1
ATOM 1429 C C . GLU A 1 176 ? 14.576 -7.130 -10.782 1.00 85.12 176 GLU A C 1
ATOM 1431 O O . GLU A 1 176 ? 15.803 -7.159 -10.645 1.00 85.12 176 GLU A O 1
ATOM 1436 N N . VAL A 1 177 ? 13.777 -6.562 -9.878 1.00 80.06 177 VAL A N 1
ATOM 1437 C CA . VAL A 1 177 ? 14.274 -5.993 -8.615 1.00 80.06 177 VAL A CA 1
ATOM 1438 C C . VAL A 1 177 ? 14.664 -7.129 -7.664 1.00 80.06 177 VAL A C 1
ATOM 1440 O O . VAL A 1 177 ? 13.932 -8.113 -7.544 1.00 80.06 177 VAL A O 1
ATOM 1443 N N . CYS A 1 178 ? 15.824 -7.002 -7.014 1.00 62.16 178 CYS A N 1
ATOM 1444 C CA . CYS A 1 178 ? 16.428 -8.010 -6.135 1.00 62.16 178 CYS A CA 1
ATOM 1445 C C . CYS A 1 178 ? 16.583 -7.555 -4.696 1.00 62.16 178 CYS A C 1
ATOM 1447 O O . CYS A 1 178 ? 16.837 -6.348 -4.487 1.00 62.16 178 CYS A O 1
#

pLDDT: mean 85.11, std 14.75, range [36.25, 98.12]